Protein AF-C3ZRV3-F1 (afdb_monomer)

Solvent-accessible surface area (backbone atoms only — not comparable to full-atom values): 3515 Å² total; per-residue (Å²): 111,68,70,63,52,54,51,39,43,74,73,71,48,74,62,73,80,68,44,93,64,32,76,82,79,50,82,85,66,67,89,79,49,55,79,92,47,56,57,47,80,77,49,71,80,78,65,91,70,84,126

Foldseek 3Di:
DVVVVVVCVVVPDADPCQDPCNVVPDDDPCVPDDPVCSVVSNPVPDDPPDD

Sequence (51 aa):
GTVIHEILHALGFWHEQSRPDRDSYVRIQWANIPQSESNSIYDIQHKSVVV

Radius of gyration: 12.15 Å; Cα contacts (8 Å, |Δi|>4): 15; chains: 1; bounding box: 27×23×23 Å

Mean predicted aligned error: 7.47 Å

Structure (mmCIF, N/CA/C/O backbone):
data_AF-C3ZRV3-F1
#
_entry.id   AF-C3ZRV3-F1
#
loop_
_atom_site.group_PDB
_atom_site.id
_atom_site.type_symbol
_atom_site.label_atom_id
_atom_site.label_alt_id
_atom_site.label_comp_id
_atom_site.label_asym_id
_atom_site.label_entity_id
_atom_site.label_seq_id
_atom_site.pdbx_PDB_ins_code
_atom_site.Cartn_x
_atom_site.Cartn_y
_atom_site.Cartn_z
_atom_site.occupancy
_atom_site.B_iso_or_equiv
_atom_site.auth_seq_id
_atom_site.auth_comp_id
_atom_site.auth_asym_id
_atom_site.auth_atom_id
_atom_site.pdbx_PDB_model_num
ATOM 1 N N . GLY A 1 1 ? 4.453 -15.152 1.728 1.00 76.38 1 GLY A N 1
ATOM 2 C CA . GLY A 1 1 ? 5.864 -15.528 1.537 1.00 76.38 1 GLY A CA 1
ATOM 3 C C . GLY A 1 1 ? 6.663 -14.270 1.321 1.00 76.38 1 GLY A C 1
ATOM 4 O O . GLY A 1 1 ? 6.572 -13.706 0.242 1.00 76.38 1 GLY A O 1
ATOM 5 N N . THR A 1 2 ? 7.379 -13.816 2.344 1.00 86.69 2 THR A N 1
ATOM 6 C CA . THR A 1 2 ? 7.982 -12.474 2.378 1.00 86.69 2 THR A CA 1
ATOM 7 C C . THR A 1 2 ? 9.044 -12.284 1.298 1.00 86.69 2 THR A C 1
ATOM 9 O O . THR A 1 2 ? 8.984 -11.322 0.552 1.00 86.69 2 THR A O 1
ATOM 12 N N . VAL A 1 3 ? 9.947 -13.251 1.105 1.00 92.06 3 VAL A N 1
ATOM 13 C CA . VAL A 1 3 ? 11.020 -13.126 0.097 1.00 92.06 3 VAL A CA 1
ATOM 14 C C . VAL A 1 3 ? 10.466 -12.972 -1.325 1.00 92.06 3 VAL A C 1
ATOM 16 O O . VAL A 1 3 ? 10.905 -12.105 -2.068 1.00 92.06 3 VAL A O 1
ATOM 19 N N . ILE A 1 4 ? 9.472 -13.781 -1.703 1.00 92.31 4 ILE A N 1
ATOM 20 C CA . ILE A 1 4 ? 8.858 -13.706 -3.039 1.00 92.31 4 ILE A CA 1
ATOM 21 C C . ILE A 1 4 ? 8.102 -12.384 -3.215 1.00 92.31 4 ILE A C 1
ATOM 23 O O . ILE A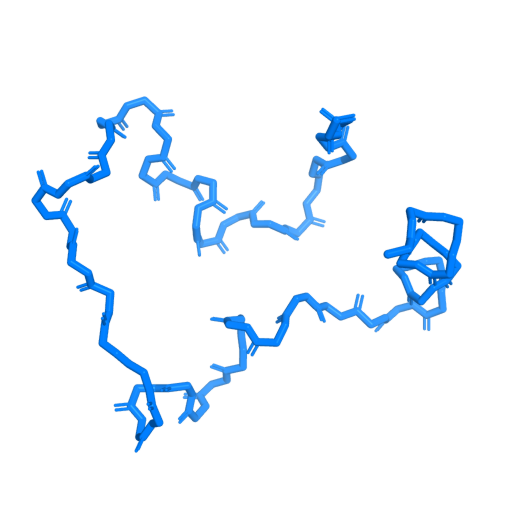 1 4 ? 8.160 -11.788 -4.284 1.00 92.31 4 ILE A O 1
ATOM 27 N N . HIS A 1 5 ? 7.419 -11.921 -2.166 1.00 86.25 5 HIS A N 1
ATOM 28 C CA . HIS A 1 5 ? 6.695 -10.653 -2.162 1.00 86.25 5 HIS A CA 1
ATOM 29 C C . HIS A 1 5 ? 7.621 -9.463 -2.453 1.00 86.25 5 HIS A C 1
ATOM 31 O O . HIS A 1 5 ? 7.343 -8.682 -3.359 1.00 86.25 5 HIS A O 1
ATOM 37 N N . GLU A 1 6 ? 8.770 -9.395 -1.779 1.00 89.00 6 GLU A N 1
ATOM 38 C CA . GLU A 1 6 ? 9.748 -8.323 -1.997 1.00 89.00 6 GLU A CA 1
ATOM 39 C C . GLU A 1 6 ? 10.459 -8.429 -3.352 1.00 89.00 6 GLU A C 1
ATOM 41 O O . GLU A 1 6 ? 10.757 -7.412 -3.973 1.00 89.00 6 GLU A O 1
ATOM 46 N N . ILE A 1 7 ? 10.692 -9.646 -3.864 1.00 92.62 7 ILE A N 1
ATOM 47 C CA . ILE A 1 7 ? 11.207 -9.827 -5.230 1.00 92.62 7 ILE A CA 1
ATOM 48 C C . ILE A 1 7 ? 10.198 -9.297 -6.253 1.00 92.62 7 ILE A C 1
ATOM 50 O O . ILE A 1 7 ? 10.589 -8.606 -7.188 1.00 92.62 7 ILE A O 1
ATOM 54 N N . LEU A 1 8 ? 8.903 -9.579 -6.084 1.00 89.25 8 LEU A N 1
ATOM 55 C CA . LEU A 1 8 ? 7.862 -9.043 -6.963 1.00 89.25 8 LEU A CA 1
ATOM 56 C C . LEU A 1 8 ? 7.821 -7.511 -6.903 1.00 89.25 8 LEU A C 1
ATOM 58 O O . LEU A 1 8 ? 7.759 -6.873 -7.951 1.00 89.25 8 LEU A O 1
ATOM 62 N N . HIS A 1 9 ? 7.952 -6.914 -5.719 1.00 85.69 9 HIS A N 1
ATOM 63 C CA . HIS A 1 9 ? 8.090 -5.462 -5.594 1.00 85.69 9 HIS A CA 1
ATOM 64 C C . HIS A 1 9 ? 9.344 -4.921 -6.292 1.00 85.69 9 HIS A C 1
ATOM 66 O O . HIS A 1 9 ? 9.253 -3.928 -7.012 1.00 85.69 9 HIS A O 1
ATOM 72 N N . ALA A 1 10 ? 10.490 -5.600 -6.177 1.00 90.25 10 ALA A N 1
ATOM 73 C CA . ALA A 1 10 ? 11.712 -5.233 -6.896 1.00 90.25 10 ALA A CA 1
ATOM 74 C C . ALA A 1 10 ? 11.562 -5.341 -8.426 1.00 90.25 10 ALA A C 1
ATOM 76 O O . ALA A 1 10 ? 12.193 -4.589 -9.166 1.00 90.25 10 ALA A O 1
ATOM 77 N N . LEU A 1 11 ? 10.704 -6.247 -8.902 1.00 91.44 11 LEU A N 1
ATOM 78 C CA . LEU A 1 11 ? 10.330 -6.381 -10.313 1.00 91.44 11 LEU A CA 1
ATOM 79 C C . LEU A 1 11 ? 9.265 -5.365 -10.762 1.00 91.44 11 LEU A C 1
ATOM 81 O O . LEU A 1 11 ? 8.896 -5.358 -11.935 1.00 91.44 11 LEU A O 1
ATOM 85 N N . GLY A 1 12 ? 8.779 -4.511 -9.859 1.00 85.19 12 GLY A N 1
ATOM 86 C CA . GLY A 1 12 ? 7.769 -3.503 -10.160 1.00 85.19 12 GLY A CA 1
ATOM 87 C C . GLY A 1 12 ? 6.345 -4.046 -10.140 1.00 85.19 12 GLY A C 1
ATOM 88 O O . GLY A 1 12 ? 5.517 -3.585 -10.909 1.00 85.19 12 GLY A O 1
ATOM 89 N N . PHE A 1 13 ? 6.038 -5.039 -9.308 1.00 84.50 13 PHE A N 1
ATOM 90 C CA . PHE A 1 13 ? 4.653 -5.390 -8.995 1.00 84.50 13 PHE A CA 1
ATOM 91 C C . PHE A 1 13 ? 4.184 -4.608 -7.768 1.00 84.50 13 PHE A C 1
ATOM 93 O O . PHE A 1 13 ? 4.943 -4.376 -6.828 1.00 84.50 13 PHE A O 1
ATOM 100 N N . TRP A 1 14 ? 2.908 -4.234 -7.759 1.00 85.06 14 TRP A N 1
ATOM 101 C CA . TRP A 1 14 ? 2.254 -3.577 -6.627 1.00 85.06 14 TRP A CA 1
ATOM 102 C C . TRP A 1 14 ? 1.352 -4.556 -5.891 1.00 85.06 14 TRP A C 1
ATOM 104 O O . TRP A 1 14 ? 1.056 -5.645 -6.386 1.00 85.06 14 TRP A O 1
ATOM 114 N N . HIS A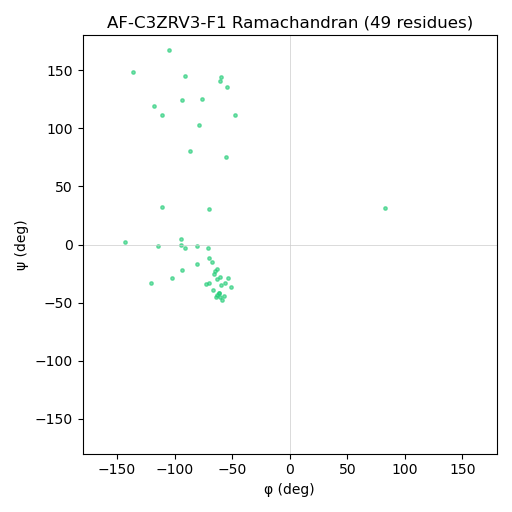 1 15 ? 0.900 -4.170 -4.699 1.00 88.31 15 HIS A N 1
ATOM 115 C CA . HIS A 1 15 ? -0.104 -4.960 -4.006 1.00 88.31 15 HIS A CA 1
ATOM 116 C C . HIS A 1 15 ? -1.389 -5.053 -4.820 1.00 88.31 15 HIS A C 1
ATOM 118 O O . HIS A 1 15 ? -1.854 -4.077 -5.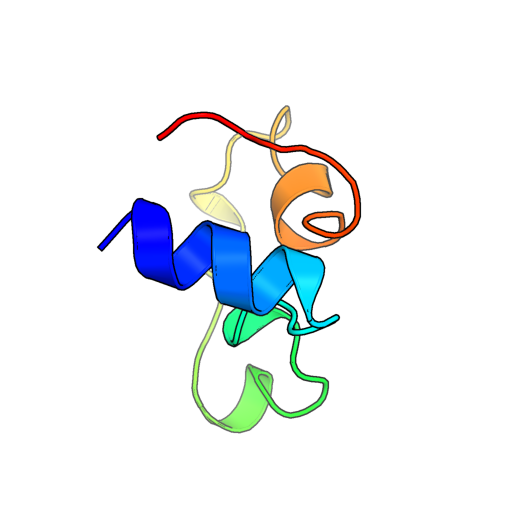406 1.00 88.31 15 HIS A O 1
ATOM 124 N N . GLU A 1 16 ? -1.995 -6.232 -4.800 1.00 87.69 16 GLU A N 1
ATOM 125 C CA . GLU A 1 16 ? -3.176 -6.544 -5.601 1.00 87.69 16 GLU A CA 1
ATOM 126 C C . GLU A 1 16 ? -4.363 -5.621 -5.282 1.00 87.69 16 GLU A C 1
ATOM 128 O O . GLU A 1 16 ? -5.089 -5.192 -6.176 1.00 87.69 16 GLU A O 1
ATOM 133 N N . GLN A 1 17 ? -4.521 -5.216 -4.017 1.00 85.06 17 GLN A N 1
ATOM 134 C CA . GLN A 1 17 ? -5.546 -4.251 -3.606 1.00 85.06 17 GLN A CA 1
ATOM 135 C C . GLN A 1 17 ? -5.283 -2.811 -4.075 1.00 85.06 17 GLN A C 1
ATOM 137 O O . GLN A 1 17 ? -6.097 -1.931 -3.816 1.00 85.06 17 GLN A O 1
ATOM 142 N N . SER A 1 18 ? -4.161 -2.533 -4.734 1.00 85.44 18 SER A N 1
ATOM 143 C CA . SER A 1 18 ? -3.898 -1.234 -5.363 1.00 85.44 18 SER A CA 1
ATOM 144 C C . SER A 1 18 ? -4.371 -1.191 -6.816 1.00 85.44 18 SER A C 1
ATOM 146 O O . SER A 1 18 ? -4.288 -0.142 -7.454 1.00 85.44 18 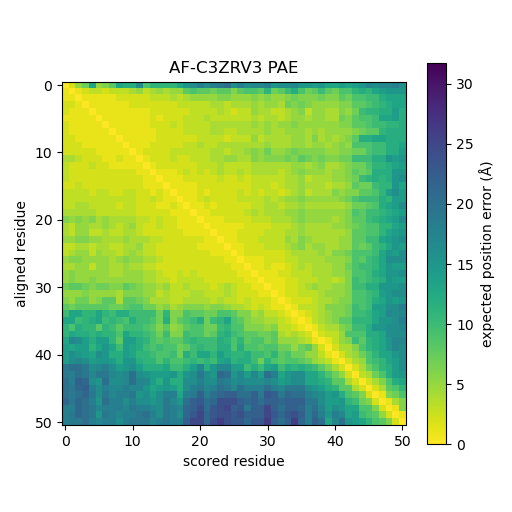SER A O 1
ATOM 148 N N . ARG A 1 19 ? -4.886 -2.306 -7.353 1.00 85.88 19 ARG A N 1
ATOM 149 C CA . ARG A 1 19 ? -5.433 -2.348 -8.707 1.00 85.88 19 ARG A CA 1
ATOM 150 C C . ARG A 1 19 ? -6.594 -1.359 -8.884 1.00 85.88 19 ARG A C 1
ATOM 152 O O . ARG A 1 19 ? -7.423 -1.216 -7.983 1.00 85.88 19 ARG A O 1
ATOM 159 N N . PRO A 1 20 ? -6.719 -0.734 -10.068 1.00 87.75 20 PRO A N 1
ATOM 160 C CA . PRO A 1 20 ? -7.793 0.218 -10.344 1.00 87.75 20 PRO A CA 1
ATOM 161 C C . PRO A 1 20 ? -9.183 -0.433 -10.351 1.00 87.75 20 PRO A C 1
ATOM 163 O O . PRO A 1 20 ? -10.173 0.240 -10.089 1.00 87.75 20 PRO A O 1
ATOM 166 N N . ASP A 1 21 ? -9.274 -1.736 -10.623 1.00 91.50 21 ASP A N 1
ATOM 167 C CA . ASP A 1 21 ? -10.530 -2.485 -10.655 1.00 91.50 21 ASP A CA 1
ATOM 168 C C . ASP A 1 21 ? -10.865 -3.192 -9.332 1.00 91.50 21 ASP A C 1
ATOM 170 O O . ASP A 1 21 ? -11.886 -3.879 -9.257 1.00 91.50 21 ASP A O 1
ATOM 174 N N . ARG A 1 22 ? -10.064 -2.996 -8.271 1.00 90.25 22 ARG A N 1
ATOM 175 C CA . ARG A 1 22 ? -10.227 -3.675 -6.971 1.00 90.25 22 ARG A CA 1
ATOM 176 C C . ARG A 1 22 ? -11.642 -3.573 -6.403 1.00 90.25 22 ARG A C 1
ATOM 178 O O . ARG A 1 22 ? -12.116 -4.527 -5.798 1.00 90.25 22 ARG A O 1
ATOM 185 N N . ASP A 1 23 ? -12.311 -2.436 -6.605 1.00 90.00 23 ASP A N 1
ATOM 186 C CA . ASP A 1 23 ? -13.601 -2.136 -5.977 1.00 90.00 23 ASP A CA 1
ATOM 187 C C . ASP A 1 23 ? -14.722 -3.020 -6.562 1.00 90.00 23 ASP A C 1
ATOM 189 O O . ASP A 1 23 ? -15.805 -3.123 -5.987 1.00 90.00 23 ASP A O 1
ATOM 193 N N . SER A 1 24 ? -14.440 -3.720 -7.670 1.00 94.62 24 SER A N 1
ATOM 194 C CA . SER A 1 24 ? -15.308 -4.751 -8.254 1.00 94.62 24 SER A CA 1
ATOM 195 C C . SER A 1 24 ? -15.188 -6.113 -7.556 1.00 94.62 24 SER A C 1
ATOM 197 O O . SER A 1 24 ? -16.054 -6.965 -7.740 1.00 94.62 24 SER A O 1
ATOM 199 N N . TYR A 1 25 ? -14.131 -6.335 -6.766 1.00 90.75 25 TYR A N 1
ATOM 200 C CA . TYR A 1 25 ? -13.814 -7.630 -6.147 1.00 90.75 25 TYR A CA 1
ATOM 201 C C . TYR A 1 25 ? -13.766 -7.567 -4.619 1.00 90.75 25 TYR A C 1
ATOM 203 O O . TYR A 1 25 ? -14.106 -8.541 -3.950 1.00 90.75 25 TYR A O 1
ATOM 211 N N . VAL A 1 26 ? -13.339 -6.437 -4.054 1.00 88.62 26 VAL A N 1
ATOM 212 C CA . VAL A 1 26 ? -13.165 -6.248 -2.611 1.00 88.62 26 VAL A CA 1
ATOM 213 C C . VAL A 1 26 ? -13.720 -4.899 -2.166 1.00 88.62 26 VAL A C 1
ATOM 215 O O . VAL A 1 26 ? -13.677 -3.916 -2.899 1.00 88.62 26 VAL A O 1
ATOM 218 N N . ARG A 1 27 ? -14.219 -4.834 -0.926 1.00 89.38 27 ARG A N 1
ATOM 219 C CA . ARG A 1 27 ? -14.691 -3.592 -0.302 1.00 89.38 27 ARG A CA 1
ATOM 220 C C . ARG A 1 27 ? -13.855 -3.275 0.930 1.00 89.38 27 ARG A C 1
ATOM 222 O O . ARG A 1 27 ? -13.875 -4.030 1.900 1.00 89.38 27 ARG A O 1
ATOM 229 N N . ILE A 1 28 ? -13.178 -2.130 0.918 1.00 85.69 28 ILE A N 1
ATOM 230 C CA . ILE A 1 28 ? -12.416 -1.654 2.076 1.00 85.69 28 ILE A CA 1
ATOM 231 C C . ILE A 1 28 ? -13.378 -1.096 3.136 1.00 85.69 28 ILE A C 1
ATOM 233 O O . ILE A 1 28 ? -14.194 -0.213 2.863 1.00 85.69 28 ILE A O 1
ATOM 237 N N . GLN A 1 29 ? -13.287 -1.615 4.364 1.00 88.56 29 GLN A N 1
ATOM 238 C CA . GLN A 1 29 ? -14.025 -1.099 5.520 1.00 88.56 29 GLN A CA 1
ATOM 239 C C . GLN A 1 29 ? -13.233 0.029 6.188 1.00 88.56 29 GLN A C 1
ATOM 241 O O . GLN A 1 29 ? -12.564 -0.179 7.196 1.00 88.56 29 GLN A O 1
ATOM 246 N N . TRP A 1 30 ? -13.324 1.235 5.625 1.00 84.25 30 TRP A N 1
ATOM 247 C CA . TRP A 1 30 ? -12.569 2.418 6.066 1.00 84.25 30 TRP A CA 1
ATOM 248 C C . TRP A 1 30 ? -12.717 2.757 7.554 1.00 84.25 30 TRP A C 1
ATOM 250 O O . TRP A 1 30 ? -11.780 3.272 8.151 1.00 84.25 30 TRP A O 1
ATOM 260 N N . ALA A 1 31 ? -13.852 2.419 8.171 1.00 88.00 31 ALA A N 1
ATOM 261 C CA . ALA A 1 31 ? -14.091 2.631 9.600 1.00 88.00 31 ALA A CA 1
ATOM 262 C C . ALA A 1 31 ? -13.164 1.808 10.516 1.00 88.00 31 ALA A C 1
ATOM 264 O O . ALA A 1 31 ? -12.952 2.189 11.662 1.00 88.00 31 ALA A O 1
ATOM 265 N N . ASN A 1 32 ? -12.608 0.702 10.014 1.00 86.69 32 ASN A N 1
ATOM 266 C CA . ASN A 1 32 ? -11.719 -0.174 10.779 1.00 86.69 32 ASN A CA 1
ATOM 267 C C . ASN A 1 32 ? -10.239 0.165 10.573 1.00 86.69 32 ASN A C 1
ATOM 269 O O . ASN A 1 32 ? -9.379 -0.509 11.135 1.00 86.69 32 ASN A O 1
ATOM 273 N N . ILE A 1 33 ? -9.930 1.171 9.751 1.00 82.00 33 ILE A N 1
ATOM 274 C CA . ILE A 1 33 ? -8.555 1.582 9.495 1.00 82.00 33 ILE A CA 1
ATOM 275 C C . ILE A 1 33 ? -8.193 2.720 10.454 1.00 82.00 33 ILE A C 1
ATOM 277 O O . ILE A 1 33 ? -8.866 3.756 10.449 1.00 82.00 33 ILE A O 1
ATOM 281 N N . PRO A 1 34 ? -7.113 2.577 11.244 1.00 85.12 34 PRO A N 1
ATOM 282 C CA . PRO A 1 34 ? -6.591 3.666 12.055 1.00 85.12 34 PRO A CA 1
ATOM 283 C C . PRO A 1 34 ? -6.306 4.893 11.190 1.00 85.12 34 PRO A C 1
ATOM 285 O O . PRO A 1 34 ? -5.698 4.791 10.126 1.00 85.12 34 PRO A O 1
ATOM 288 N N . GLN A 1 35 ? -6.695 6.082 11.646 1.00 78.62 35 GLN A N 1
ATOM 289 C CA . GLN A 1 35 ? -6.523 7.295 10.844 1.00 78.62 35 GLN A CA 1
ATOM 290 C C . GLN A 1 35 ? -5.046 7.585 10.514 1.00 78.62 35 GLN A C 1
ATOM 292 O O . GLN A 1 35 ? -4.753 8.108 9.440 1.00 78.62 35 GLN A O 1
ATOM 297 N N . SER A 1 36 ? -4.120 7.146 11.374 1.00 80.62 36 SER A N 1
ATOM 298 C CA . SER A 1 36 ? -2.667 7.162 11.147 1.00 80.62 36 SER A CA 1
ATOM 299 C C . SER A 1 36 ? -2.198 6.291 9.976 1.00 80.62 36 SER A C 1
ATOM 301 O O . SER A 1 36 ? -1.112 6.511 9.449 1.00 80.62 36 SER A O 1
ATOM 303 N N . GLU A 1 37 ? -3.003 5.315 9.563 1.00 70.69 37 GLU A N 1
ATOM 304 C CA . GLU A 1 37 ? -2.690 4.328 8.523 1.00 70.69 37 GLU A CA 1
ATOM 305 C C . GLU A 1 37 ? -3.575 4.472 7.282 1.00 70.69 37 GLU A C 1
ATOM 307 O O . GLU A 1 37 ? -3.376 3.774 6.291 1.00 70.69 37 GLU A O 1
ATOM 312 N N . SER A 1 38 ? -4.511 5.424 7.298 1.00 66.56 38 SER A N 1
ATOM 313 C CA . SER A 1 38 ? -5.403 5.718 6.173 1.00 66.56 38 SER A CA 1
ATOM 314 C C . SER A 1 38 ? -4.649 6.034 4.881 1.00 66.56 38 SER A C 1
ATOM 316 O O . SER A 1 38 ? -5.094 5.638 3.811 1.00 66.56 38 SER A O 1
ATOM 318 N N . ASN A 1 39 ? -3.476 6.664 4.971 1.00 65.38 39 ASN A N 1
ATOM 319 C CA . ASN A 1 39 ? -2.619 6.889 3.811 1.00 65.38 39 ASN A CA 1
ATOM 320 C C . ASN A 1 39 ? -1.948 5.599 3.337 1.00 65.38 39 ASN A C 1
ATOM 322 O O . ASN A 1 39 ? -1.815 5.425 2.138 1.00 65.38 39 ASN A O 1
ATOM 326 N N . SER A 1 40 ? -1.591 4.672 4.234 1.00 64.12 40 SER A N 1
ATOM 327 C CA . SER A 1 40 ? -0.868 3.436 3.898 1.00 64.12 40 SER A CA 1
ATOM 328 C C . SER A 1 40 ? -1.622 2.609 2.861 1.00 64.12 40 SER A C 1
ATOM 330 O O . SER A 1 40 ? -1.052 2.220 1.861 1.00 64.12 40 SER A O 1
A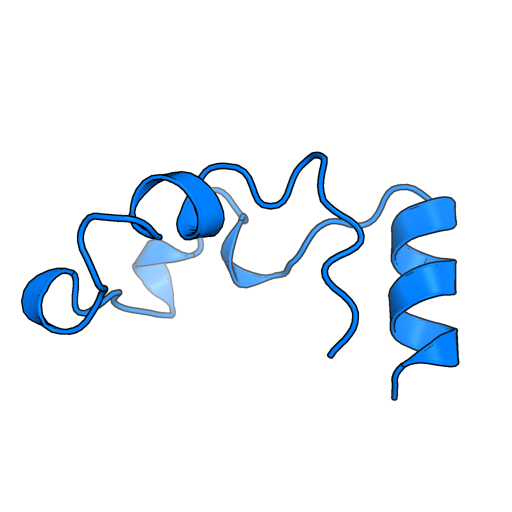TOM 332 N N . ILE A 1 41 ? -2.934 2.450 3.010 1.00 62.56 41 ILE A N 1
ATOM 333 C CA . ILE A 1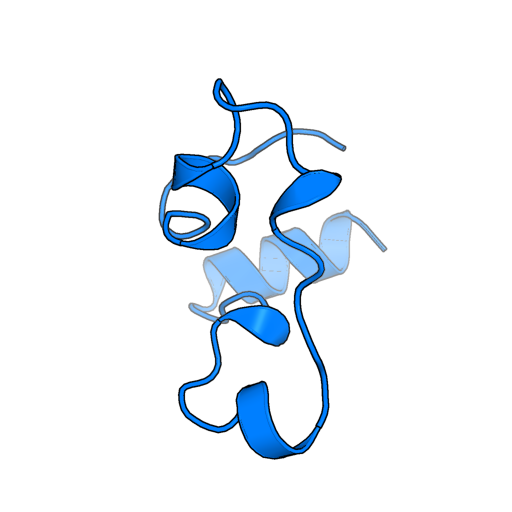 41 ? -3.803 1.712 2.072 1.00 62.56 41 ILE A CA 1
ATOM 334 C C . ILE A 1 41 ? -3.969 2.352 0.684 1.00 62.56 41 ILE A C 1
ATOM 336 O O . ILE A 1 41 ? -4.414 1.668 -0.238 1.00 62.56 41 ILE A O 1
ATOM 340 N N . TYR A 1 42 ? -3.604 3.626 0.512 1.00 56.38 42 TYR A N 1
ATOM 341 C CA . TYR A 1 42 ? -3.491 4.277 -0.802 1.00 56.38 42 TYR A CA 1
ATOM 342 C C . TYR A 1 42 ? -2.027 4.410 -1.268 1.00 56.38 42 TYR A C 1
ATOM 344 O O . TYR A 1 42 ? -1.763 4.402 -2.468 1.00 56.38 42 TY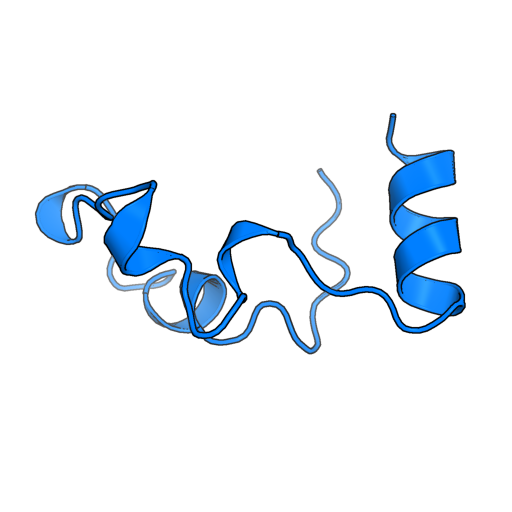R A O 1
ATOM 352 N N . ASP A 1 43 ? -1.091 4.506 -0.322 1.00 53.09 43 ASP A N 1
ATOM 353 C CA . ASP A 1 43 ? 0.335 4.822 -0.471 1.00 53.09 43 ASP A CA 1
ATOM 354 C C . ASP A 1 43 ? 1.236 3.614 -0.174 1.00 53.09 43 ASP A C 1
ATOM 356 O O . ASP A 1 43 ? 2.390 3.742 0.239 1.00 53.09 43 ASP A O 1
ATOM 360 N N . ILE A 1 44 ? 0.772 2.397 -0.462 1.00 54.78 44 ILE A N 1
ATOM 361 C CA . ILE A 1 44 ? 1.637 1.202 -0.467 1.00 54.78 44 ILE A CA 1
ATOM 362 C C . ILE A 1 44 ? 2.621 1.225 -1.657 1.00 54.78 44 ILE A C 1
ATOM 364 O O . ILE A 1 44 ? 2.990 0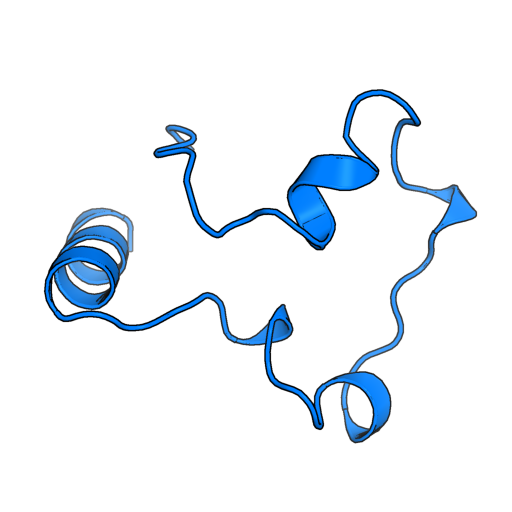.204 -2.228 1.00 54.78 44 ILE A O 1
ATOM 368 N N . GLN A 1 45 ? 3.010 2.424 -2.081 1.00 53.47 45 GLN A N 1
ATOM 369 C CA . GLN A 1 45 ? 3.905 2.709 -3.181 1.00 53.47 45 GLN A CA 1
ATOM 370 C C . GLN A 1 45 ? 5.355 2.865 -2.696 1.00 53.47 45 GLN A C 1
ATOM 372 O O . GLN A 1 45 ? 6.256 2.681 -3.506 1.00 53.47 45 GLN A O 1
ATOM 377 N N . HIS A 1 46 ? 5.609 3.167 -1.408 1.00 45.50 46 HIS A N 1
ATOM 378 C CA . HIS A 1 46 ? 6.965 3.559 -0.969 1.00 45.50 46 HIS A CA 1
ATOM 379 C C . HIS A 1 46 ? 7.441 3.089 0.412 1.00 45.50 46 HIS A C 1
ATOM 381 O O . HIS A 1 46 ? 8.561 3.428 0.798 1.00 45.50 46 HIS A O 1
ATOM 387 N N . LYS A 1 47 ? 6.674 2.305 1.175 1.00 44.22 47 LYS A N 1
ATOM 388 C CA . LYS A 1 47 ? 7.206 1.718 2.412 1.00 44.22 47 LYS A CA 1
ATOM 389 C C . LYS A 1 47 ? 7.356 0.216 2.275 1.00 44.22 47 LYS A C 1
ATOM 391 O O . LYS A 1 47 ? 6.373 -0.515 2.292 1.00 44.22 47 LYS A O 1
ATOM 396 N N . SER A 1 48 ? 8.615 -0.215 2.256 1.00 45.31 48 SER A N 1
ATOM 397 C CA . SER A 1 48 ? 9.053 -1.489 2.820 1.00 45.31 48 SER A CA 1
ATOM 398 C C . SER A 1 48 ? 8.611 -1.537 4.290 1.00 45.31 48 SER A C 1
ATOM 400 O O . SER A 1 48 ? 9.388 -1.262 5.203 1.00 45.31 48 SER A O 1
ATOM 402 N N . VAL A 1 49 ? 7.322 -1.768 4.538 1.00 41.50 49 VAL A N 1
ATOM 403 C CA . VAL A 1 49 ? 6.832 -2.102 5.870 1.00 41.50 49 VAL A CA 1
ATOM 404 C C . VAL A 1 49 ? 7.152 -3.571 6.045 1.00 41.50 49 VAL A C 1
ATOM 406 O O . VAL A 1 49 ? 6.511 -4.440 5.462 1.00 4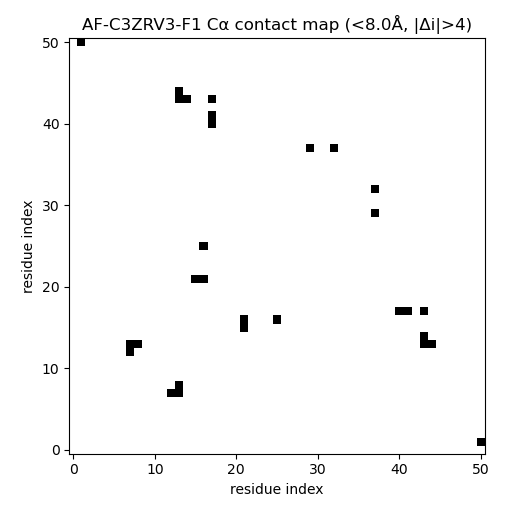1.50 49 VAL A O 1
ATOM 409 N N . VAL A 1 50 ? 8.209 -3.805 6.815 1.00 38.03 50 VAL A N 1
ATOM 410 C CA . VAL A 1 50 ? 8.521 -5.093 7.423 1.00 38.03 50 VAL A CA 1
ATOM 411 C C . VAL A 1 50 ? 7.240 -5.618 8.072 1.00 38.03 50 VAL A C 1
ATOM 413 O O . VAL A 1 50 ? 6.737 -5.011 9.019 1.00 38.03 50 VAL A O 1
ATOM 416 N N . VAL A 1 51 ? 6.703 -6.696 7.502 1.00 39.78 51 VAL A N 1
ATOM 417 C CA . VAL A 1 51 ? 5.739 -7.584 8.166 1.00 39.78 51 VAL A CA 1
ATOM 418 C C . VAL A 1 51 ? 6.408 -8.308 9.321 1.00 39.78 51 VAL A C 1
ATOM 420 O O . VAL A 1 51 ? 7.566 -8.750 9.138 1.00 39.78 51 VAL A O 1
#

Secondary structure (DSSP, 8-state):
-HHHHHHHHHTT---GGGSTTGGGT----GGGS-GGGTTTTT-TTS-----

pLDDT: mean 77.31, std 16.72, range [38.03, 94.62]

InterPro domains:
  IPR001506 Peptidase M12A [PF01400] (1-47)
  IPR001506 Peptidase M12A [PS51864] (1-51)
  IPR024079 Metallopeptidase, catalytic domain superfamily [G3DSA:3.40.390.10] (1-50)

Organism: Branchiostoma floridae (NCBI:txid7739)